Protein AF-A0A3Q8URQ5-F1 (afdb_monomer)

Radius of gyration: 14.95 Å; Cα contacts (8 Å, |Δi|>4): 93; chains: 1; bounding box: 29×47×38 Å

Structure (mmCIF, N/CA/C/O backbone):
data_AF-A0A3Q8URQ5-F1
#
_entry.id   AF-A0A3Q8URQ5-F1
#
loop_
_atom_site.group_PDB
_atom_site.id
_atom_site.type_symbol
_atom_site.label_atom_id
_atom_site.label_alt_id
_atom_site.label_comp_id
_atom_site.label_asym_id
_atom_site.label_entity_id
_atom_site.label_seq_id
_atom_site.pdbx_PDB_ins_code
_atom_site.Cartn_x
_atom_site.Cartn_y
_atom_site.Cartn_z
_atom_site.occupancy
_atom_site.B_iso_or_equiv
_atom_site.auth_seq_id
_atom_site.auth_comp_id
_atom_site.auth_asym_id
_atom_site.auth_atom_id
_atom_site.pdbx_PDB_model_num
ATOM 1 N N . MET A 1 1 ? -12.065 29.031 7.663 1.00 34.97 1 MET A N 1
ATOM 2 C CA . MET A 1 1 ? -12.840 27.826 7.319 1.00 34.97 1 MET A CA 1
ATOM 3 C C . MET A 1 1 ? -11.930 27.039 6.397 1.00 34.97 1 MET A C 1
ATOM 5 O O . MET A 1 1 ? -11.771 27.450 5.263 1.00 34.97 1 MET A O 1
ATOM 9 N N . ASN A 1 2 ? -11.180 26.078 6.940 1.00 37.75 2 ASN A N 1
ATOM 10 C CA . ASN A 1 2 ? -10.332 25.195 6.139 1.00 37.75 2 ASN A CA 1
ATOM 11 C C . ASN A 1 2 ? -11.137 23.910 5.965 1.00 37.75 2 ASN A C 1
ATOM 13 O O . ASN A 1 2 ? -11.433 23.248 6.961 1.00 37.75 2 ASN A O 1
ATOM 17 N N . GLU A 1 3 ? -11.575 23.631 4.744 1.00 42.84 3 GLU A N 1
ATOM 18 C CA . GLU A 1 3 ? -12.166 22.341 4.395 1.00 42.84 3 GLU A CA 1
ATOM 19 C C . GLU A 1 3 ? -11.078 21.261 4.509 1.00 42.84 3 GLU A C 1
ATOM 21 O O . GLU A 1 3 ? -9.968 21.469 4.013 1.00 42.84 3 GLU A O 1
ATOM 26 N N . PRO A 1 4 ? -11.326 20.131 5.194 1.00 43.75 4 PRO A N 1
ATOM 27 C CA . PRO A 1 4 ? -10.407 19.011 5.145 1.00 43.75 4 PRO A CA 1
ATOM 28 C C . PRO A 1 4 ? -10.578 18.329 3.785 1.00 43.75 4 PRO A C 1
ATOM 30 O O . PRO A 1 4 ? -11.598 17.688 3.528 1.00 43.75 4 PRO A O 1
ATOM 33 N N . GLU A 1 5 ? -9.574 18.490 2.925 1.00 42.34 5 GLU A N 1
ATOM 34 C CA . GLU A 1 5 ? -9.357 17.780 1.660 1.00 42.34 5 GLU A CA 1
ATOM 35 C C . GLU A 1 5 ? -9.393 16.251 1.898 1.00 42.34 5 GLU A C 1
ATOM 37 O O . GLU A 1 5 ? -8.373 15.586 2.033 1.00 42.34 5 GLU A O 1
ATOM 42 N N . THR A 1 6 ? -10.590 15.680 2.023 1.00 41.56 6 THR A N 1
ATOM 43 C CA . THR A 1 6 ? -10.844 14.247 2.280 1.00 41.56 6 THR A CA 1
ATOM 44 C C . THR A 1 6 ? -11.454 13.558 1.060 1.00 41.56 6 THR A C 1
ATOM 46 O O . THR A 1 6 ? -12.018 12.475 1.167 1.00 41.56 6 THR A O 1
ATOM 49 N N . SER A 1 7 ? -11.340 14.168 -0.124 1.00 41.34 7 SER A N 1
ATOM 50 C CA . SER A 1 7 ? -12.043 13.707 -1.330 1.00 41.34 7 SER A CA 1
ATOM 51 C C . SER A 1 7 ? -11.246 12.746 -2.227 1.00 41.34 7 SER A C 1
ATOM 53 O O . SER A 1 7 ? -11.699 12.452 -3.330 1.00 41.34 7 SER A O 1
ATOM 55 N N . THR A 1 8 ? -10.088 12.226 -1.797 1.00 48.69 8 THR A N 1
ATOM 56 C CA . THR A 1 8 ? -9.201 11.472 -2.718 1.00 48.69 8 THR A CA 1
ATOM 57 C C . THR A 1 8 ? -8.586 10.183 -2.167 1.00 48.69 8 THR A C 1
ATOM 59 O O . THR A 1 8 ? -7.913 9.470 -2.905 1.00 48.69 8 THR A O 1
ATOM 62 N N . THR A 1 9 ? -8.786 9.843 -0.892 1.00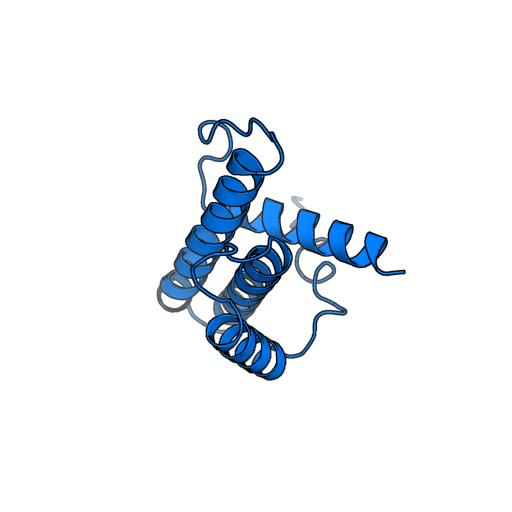 50.62 9 THR A N 1
ATOM 63 C CA . THR A 1 9 ? -8.229 8.616 -0.283 1.00 50.62 9 THR A CA 1
ATOM 64 C C . THR A 1 9 ? -9.104 7.381 -0.482 1.00 50.62 9 THR A C 1
ATOM 66 O O . THR A 1 9 ? -8.578 6.293 -0.706 1.00 50.62 9 THR A O 1
ATOM 69 N N . ASP A 1 10 ? -10.425 7.537 -0.398 1.00 53.31 10 ASP A N 1
ATOM 70 C CA . ASP A 1 10 ? -11.384 6.422 -0.429 1.00 53.31 10 ASP A CA 1
ATOM 71 C C . ASP A 1 10 ? -11.701 5.958 -1.866 1.00 53.31 10 ASP A C 1
ATOM 73 O O . ASP A 1 10 ? -11.872 4.770 -2.143 1.00 53.31 10 ASP A O 1
ATOM 77 N N . THR A 1 11 ? -11.681 6.889 -2.820 1.00 63.34 11 THR A N 1
ATOM 78 C CA . THR A 1 11 ? -12.069 6.664 -4.220 1.00 63.34 11 THR A CA 1
ATOM 79 C C . THR A 1 11 ? -11.084 5.793 -5.001 1.00 63.34 11 THR A C 1
ATOM 81 O O . THR A 1 11 ? -11.522 4.950 -5.786 1.00 63.34 11 THR A O 1
ATOM 84 N N . ALA A 1 12 ? -9.776 5.920 -4.753 1.00 69.44 12 ALA A N 1
ATOM 85 C CA . ALA A 1 12 ? -8.734 5.204 -5.502 1.00 69.44 12 ALA A CA 1
ATOM 86 C C . ALA A 1 12 ? -8.854 3.6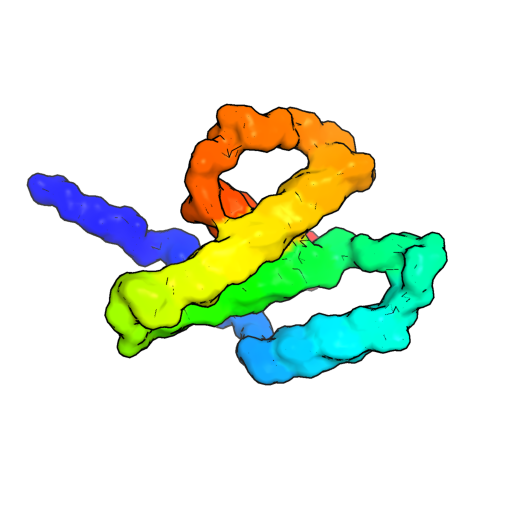71 -5.407 1.00 69.44 12 ALA A C 1
ATOM 88 O O . ALA A 1 12 ? -8.493 2.940 -6.331 1.00 69.44 12 ALA A O 1
ATOM 89 N N . TYR A 1 13 ? -9.380 3.167 -4.287 1.00 75.25 13 TYR A N 1
ATOM 90 C CA . TYR A 1 13 ? -9.492 1.734 -4.013 1.00 75.25 13 TYR A CA 1
ATOM 91 C C . TYR A 1 13 ? -10.929 1.217 -4.007 1.00 75.25 13 TYR A C 1
ATOM 93 O O . TYR A 1 13 ? -11.148 0.067 -3.618 1.00 75.25 13 TYR A O 1
ATOM 101 N N . ALA A 1 14 ? -11.899 2.015 -4.456 1.00 74.94 14 ALA A N 1
ATOM 102 C CA . ALA A 1 14 ? -13.314 1.645 -4.437 1.00 74.94 14 ALA A CA 1
ATOM 103 C C . ALA A 1 14 ? -13.594 0.317 -5.171 1.00 74.94 14 ALA A C 1
ATOM 105 O O . ALA A 1 14 ? -14.422 -0.479 -4.733 1.00 74.94 14 ALA A O 1
ATOM 106 N N . ASN A 1 15 ? -12.847 0.041 -6.245 1.00 73.62 15 ASN A N 1
ATOM 107 C CA . ASN A 1 15 ? -12.969 -1.185 -7.042 1.00 73.62 15 ASN A CA 1
ATOM 108 C C . ASN A 1 15 ? -11.917 -2.253 -6.694 1.00 73.62 15 ASN A C 1
ATOM 110 O O . ASN A 1 15 ? -11.823 -3.279 -7.369 1.00 73.62 15 ASN A O 1
ATOM 114 N N . ALA A 1 16 ? -11.092 -2.023 -5.669 1.00 78.94 16 ALA A N 1
ATOM 115 C CA . ALA A 1 16 ? -9.989 -2.915 -5.356 1.00 78.94 16 ALA A CA 1
ATOM 116 C C . ALA A 1 16 ? -10.499 -4.234 -4.734 1.00 78.94 16 ALA A C 1
ATOM 118 O O . ALA A 1 16 ? -11.366 -4.207 -3.851 1.00 78.94 16 ALA A O 1
ATOM 119 N N . PRO A 1 17 ? -9.926 -5.399 -5.102 1.00 79.25 17 PRO A N 1
ATOM 120 C CA . PRO A 1 17 ? -10.303 -6.691 -4.526 1.00 79.25 17 PRO A CA 1
ATOM 121 C C . PRO A 1 17 ? -10.167 -6.718 -2.999 1.00 79.25 17 PRO A C 1
ATOM 123 O O . PRO A 1 17 ? -9.473 -5.892 -2.401 1.00 79.25 17 PRO A O 1
ATOM 126 N N . SER A 1 18 ? -10.813 -7.670 -2.323 1.00 81.81 18 SER A N 1
ATOM 127 C CA . SER A 1 18 ? -10.725 -7.751 -0.859 1.00 81.81 18 SER A CA 1
ATOM 128 C C . SER A 1 18 ? -9.284 -7.991 -0.381 1.00 81.81 18 SER A C 1
ATOM 130 O O . SER A 1 18 ? -8.504 -8.682 -1.037 1.00 81.81 18 SER A O 1
ATOM 132 N N . ILE A 1 19 ? -8.935 -7.460 0.800 1.00 80.62 19 ILE A N 1
ATOM 133 C CA . ILE A 1 19 ? -7.594 -7.603 1.407 1.00 80.62 19 ILE A CA 1
ATOM 134 C C . ILE A 1 19 ? -7.159 -9.079 1.462 1.00 80.62 19 ILE A C 1
ATOM 136 O O . ILE A 1 19 ? -6.041 -9.413 1.084 1.00 80.62 19 ILE A O 1
ATOM 140 N N . ALA A 1 20 ? -8.053 -9.985 1.873 1.00 80.25 20 ALA A N 1
ATOM 141 C CA . ALA A 1 20 ? -7.755 -11.418 1.962 1.00 80.25 20 ALA A CA 1
ATOM 142 C C . ALA A 1 20 ? -7.453 -12.058 0.594 1.00 80.25 20 ALA A C 1
ATOM 144 O O . ALA A 1 20 ? -6.600 -12.948 0.486 1.00 80.25 20 ALA A O 1
ATOM 145 N N . TRP A 1 21 ? -8.139 -11.601 -0.456 1.00 83.19 21 TRP A N 1
ATOM 146 C CA . TRP A 1 21 ? -7.888 -12.055 -1.817 1.00 83.19 21 TRP A CA 1
ATOM 147 C C . TRP A 1 21 ? -6.526 -11.562 -2.317 1.00 83.19 21 TRP A C 1
ATOM 149 O O . TRP A 1 21 ? -5.749 -12.362 -2.836 1.00 83.19 21 TRP A O 1
ATOM 159 N N . GLU A 1 22 ? -6.190 -10.293 -2.075 1.00 81.88 22 GLU A N 1
ATOM 160 C CA . GLU A 1 22 ? -4.890 -9.724 -2.457 1.00 81.88 22 GLU A CA 1
ATOM 161 C C . GLU A 1 22 ? -3.721 -10.377 -1.704 1.00 81.88 22 GLU A C 1
ATOM 163 O O . GLU A 1 22 ? -2.719 -10.722 -2.323 1.00 81.88 22 GLU A O 1
ATOM 168 N N . ILE A 1 23 ? -3.858 -10.674 -0.405 1.00 80.00 23 ILE A N 1
ATOM 169 C CA . ILE A 1 23 ? -2.847 -11.451 0.342 1.00 80.00 23 ILE A CA 1
ATOM 170 C C . ILE A 1 23 ? -2.619 -12.814 -0.326 1.00 80.00 23 ILE A C 1
ATOM 172 O O . ILE A 1 23 ? -1.481 -13.232 -0.555 1.00 80.00 23 ILE A O 1
ATOM 176 N N . SER A 1 24 ? -3.705 -13.504 -0.680 1.00 80.19 24 SER A N 1
ATOM 177 C CA . SER A 1 24 ? -3.634 -14.809 -1.345 1.00 80.19 24 SER A CA 1
ATOM 178 C C . SER A 1 24 ? -2.978 -14.715 -2.726 1.00 80.19 24 SER A C 1
ATOM 180 O O . SER A 1 24 ? -2.236 -15.618 -3.125 1.00 80.19 24 SER A O 1
ATOM 182 N N . TRP A 1 25 ? -3.235 -13.629 -3.459 1.00 82.56 25 TRP A N 1
ATOM 183 C CA . TRP A 1 25 ? -2.617 -13.357 -4.751 1.00 82.56 25 TRP A CA 1
ATOM 184 C C . TRP A 1 25 ? -1.117 -13.088 -4.603 1.00 82.56 25 TRP A C 1
ATOM 186 O O . TRP A 1 25 ? -0.329 -13.763 -5.262 1.00 82.56 25 TRP A O 1
ATOM 196 N N . VAL A 1 26 ? -0.711 -12.209 -3.681 1.00 78.06 26 VAL A N 1
ATOM 197 C CA . VAL A 1 26 ? 0.698 -11.865 -3.411 1.00 78.06 26 VAL A CA 1
ATOM 198 C C . VAL A 1 26 ? 1.500 -13.109 -3.021 1.00 78.06 26 VAL A C 1
ATOM 200 O O . VAL A 1 26 ? 2.577 -13.352 -3.566 1.00 78.06 26 VAL A O 1
ATOM 203 N N . LEU A 1 27 ? 0.960 -13.956 -2.139 1.00 80.12 27 LEU A N 1
ATOM 204 C CA . LEU A 1 27 ? 1.608 -15.213 -1.747 1.00 80.12 27 LEU A CA 1
ATOM 205 C C . LEU A 1 27 ? 1.747 -16.189 -2.923 1.00 80.12 27 LEU A C 1
ATOM 207 O O . LEU A 1 27 ? 2.768 -16.866 -3.058 1.00 80.12 27 LEU A O 1
ATOM 211 N N . ARG A 1 28 ? 0.735 -16.272 -3.794 1.00 79.12 28 ARG A N 1
ATOM 212 C CA . ARG A 1 28 ? 0.785 -17.119 -4.994 1.00 79.12 28 ARG A CA 1
ATOM 213 C C . ARG A 1 28 ? 1.789 -16.592 -6.015 1.00 79.12 28 ARG A C 1
ATOM 215 O O . ARG A 1 28 ? 2.524 -17.389 -6.591 1.00 79.12 28 ARG A O 1
ATOM 222 N N . ALA A 1 29 ? 1.827 -15.281 -6.214 1.00 75.50 29 ALA A N 1
ATOM 223 C CA . ALA A 1 29 ? 2.782 -14.596 -7.067 1.00 75.50 29 ALA A CA 1
ATOM 224 C C . ALA A 1 29 ? 4.225 -14.884 -6.625 1.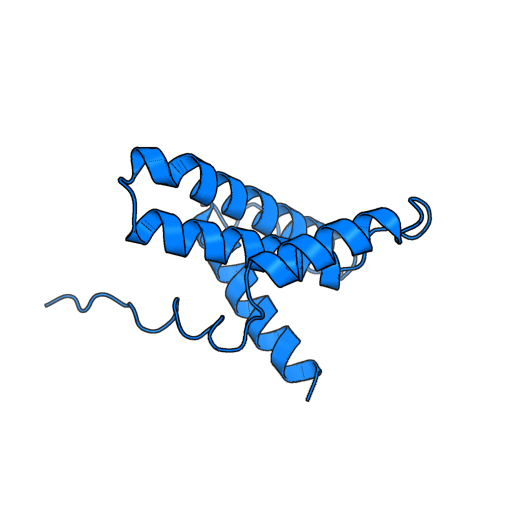00 75.50 29 ALA A C 1
ATOM 226 O O . ALA A 1 29 ? 5.011 -15.384 -7.425 1.00 75.50 29 ALA A O 1
ATOM 227 N N . LEU A 1 30 ? 4.545 -14.708 -5.337 1.00 74.00 30 LEU A N 1
ATOM 228 C CA . LEU A 1 30 ? 5.873 -15.018 -4.783 1.00 74.00 30 LEU A CA 1
ATOM 229 C C . LEU A 1 30 ? 6.313 -16.468 -5.026 1.00 74.00 30 LEU A C 1
ATOM 231 O O . LEU A 1 30 ? 7.490 -16.728 -5.244 1.00 74.00 30 LEU A O 1
ATOM 235 N N . ARG A 1 31 ? 5.373 -17.421 -5.012 1.00 74.00 31 ARG A N 1
ATOM 236 C CA . ARG A 1 31 ? 5.657 -18.834 -5.313 1.00 74.00 31 ARG A CA 1
ATOM 237 C C . ARG A 1 31 ? 5.851 -19.116 -6.803 1.00 74.00 31 ARG A C 1
ATOM 239 O O . ARG A 1 31 ? 6.407 -20.157 -7.142 1.00 74.00 31 ARG A O 1
ATOM 246 N N . LYS A 1 32 ? 5.324 -18.255 -7.675 1.00 68.62 32 LYS A N 1
ATOM 247 C CA . LYS A 1 32 ? 5.300 -18.445 -9.128 1.00 68.62 32 LYS A CA 1
ATOM 248 C C . LYS A 1 32 ? 6.449 -17.726 -9.831 1.00 68.62 32 LYS A C 1
ATOM 250 O O . LYS A 1 32 ? 6.863 -18.207 -10.879 1.00 68.62 32 LYS A O 1
ATOM 255 N N . TYR A 1 33 ? 6.963 -16.624 -9.285 1.00 62.81 33 TYR A N 1
ATOM 256 C CA . TYR A 1 33 ? 8.082 -15.904 -9.890 1.00 62.81 33 TYR A CA 1
ATOM 257 C C . TYR A 1 33 ? 9.386 -16.698 -9.729 1.00 62.81 33 TYR A C 1
ATOM 259 O O . TYR A 1 33 ? 9.884 -16.828 -8.607 1.00 62.81 33 TYR A O 1
ATOM 267 N N . PRO A 1 34 ? 9.981 -17.231 -10.816 1.00 55.69 34 PRO A N 1
ATOM 268 C CA . PRO A 1 34 ? 11.359 -17.679 -10.743 1.00 55.69 34 PRO A CA 1
ATOM 269 C C . PRO A 1 34 ? 12.219 -16.445 -10.455 1.00 55.69 34 PRO A C 1
ATOM 271 O O . PRO A 1 34 ? 12.124 -15.444 -11.164 1.00 55.69 34 PRO A O 1
ATOM 274 N N . LEU A 1 35 ? 13.087 -16.533 -9.443 1.00 52.00 35 LEU A N 1
ATOM 275 C CA . LEU A 1 35 ? 14.048 -15.488 -9.042 1.00 52.00 35 LEU A CA 1
ATOM 276 C C . LEU A 1 35 ? 14.854 -14.901 -10.226 1.00 52.00 35 LEU A C 1
ATOM 278 O O . LEU A 1 35 ? 15.436 -13.830 -10.111 1.00 52.00 35 LEU A O 1
ATOM 282 N N . SER A 1 36 ? 14.880 -15.605 -11.359 1.00 51.19 36 SER A N 1
ATOM 283 C CA . SER A 1 36 ? 15.605 -15.301 -12.591 1.00 51.19 36 SER A CA 1
ATOM 284 C C . SER A 1 36 ? 14.956 -14.255 -13.512 1.00 51.19 36 SER A C 1
ATOM 286 O O . SER A 1 36 ? 15.677 -13.688 -14.321 1.00 51.19 36 SER A O 1
ATOM 288 N N . HIS A 1 37 ? 13.637 -14.017 -13.443 1.00 54.62 37 HIS A N 1
ATOM 289 C CA . HIS A 1 37 ? 12.939 -13.077 -14.353 1.00 54.62 37 HIS A CA 1
ATOM 290 C C . HIS A 1 37 ? 12.579 -11.735 -13.704 1.00 54.62 37 HIS A C 1
ATOM 292 O O . HIS A 1 37 ? 12.026 -10.860 -14.361 1.00 54.62 37 HIS A O 1
ATOM 298 N N . GLY A 1 38 ? 12.937 -11.551 -12.431 1.00 61.00 38 GLY A N 1
ATOM 299 C CA . GLY A 1 38 ? 12.500 -10.393 -11.666 1.00 61.00 38 GLY A CA 1
ATOM 300 C C . GLY A 1 38 ? 11.021 -10.487 -11.293 1.00 61.00 38 GLY A C 1
ATOM 301 O O . GLY A 1 38 ? 10.252 -11.288 -11.819 1.00 61.00 38 GLY A O 1
ATOM 302 N N . ILE A 1 39 ? 10.645 -9.703 -10.295 1.00 72.06 39 ILE A N 1
ATOM 303 C CA . ILE A 1 39 ? 9.257 -9.539 -9.880 1.00 72.06 39 ILE A CA 1
ATOM 304 C C . ILE A 1 39 ? 8.649 -8.441 -10.759 1.00 72.06 39 ILE A C 1
ATOM 306 O O . ILE A 1 39 ? 9.234 -7.360 -10.841 1.00 72.06 39 ILE A O 1
ATOM 310 N N . ASP A 1 40 ? 7.503 -8.707 -11.388 1.00 79.00 40 ASP A N 1
ATOM 311 C CA . ASP A 1 40 ? 6.850 -7.760 -12.302 1.00 79.00 40 ASP A CA 1
ATOM 312 C C . ASP A 1 40 ? 6.323 -6.511 -11.581 1.00 79.00 40 ASP A C 1
ATOM 314 O O . ASP A 1 40 ? 5.915 -6.559 -10.416 1.00 79.00 40 ASP A O 1
ATOM 318 N N . ARG A 1 41 ? 6.248 -5.388 -12.307 1.00 83.00 41 ARG A N 1
ATOM 319 C CA . ARG A 1 41 ? 5.686 -4.119 -11.815 1.00 83.00 41 ARG A CA 1
ATOM 320 C C . ARG A 1 41 ? 4.311 -4.282 -11.164 1.00 83.00 41 ARG A C 1
ATOM 322 O O . ARG A 1 41 ? 4.049 -3.695 -10.117 1.00 83.00 41 ARG A O 1
ATOM 329 N N . GLU A 1 42 ? 3.442 -5.105 -11.757 1.00 83.12 42 GLU A N 1
ATOM 330 C CA . GLU A 1 42 ? 2.095 -5.374 -11.239 1.00 83.12 42 GLU A CA 1
ATOM 331 C C . GLU A 1 42 ? 2.139 -5.922 -9.807 1.00 83.12 42 GLU A C 1
ATOM 333 O O . GLU A 1 42 ? 1.324 -5.543 -8.966 1.00 83.12 42 GLU A O 1
ATOM 338 N N . PHE A 1 43 ? 3.118 -6.774 -9.497 1.00 83.94 43 PHE A N 1
ATOM 339 C CA . PHE A 1 43 ? 3.282 -7.284 -8.144 1.00 83.94 43 PHE A CA 1
ATOM 340 C C . PHE A 1 43 ? 3.628 -6.166 -7.163 1.00 83.94 43 PHE A C 1
ATOM 342 O O . PHE A 1 43 ? 3.025 -6.090 -6.091 1.00 83.94 43 PHE A O 1
ATOM 349 N N . TRP A 1 44 ? 4.584 -5.303 -7.515 1.00 85.44 44 TRP A N 1
ATOM 350 C CA . TRP A 1 44 ? 4.983 -4.188 -6.658 1.00 85.44 44 TRP A CA 1
ATOM 351 C C . TRP A 1 44 ? 3.830 -3.211 -6.447 1.00 85.44 44 TRP A C 1
ATOM 353 O O . TRP A 1 44 ? 3.584 -2.802 -5.312 1.00 85.44 44 TRP A O 1
ATOM 363 N N . LEU A 1 45 ? 3.068 -2.925 -7.505 1.00 86.19 45 LEU A N 1
ATOM 364 C CA . LEU A 1 45 ? 1.900 -2.056 -7.449 1.00 86.19 45 LEU A CA 1
ATOM 365 C C . LEU A 1 45 ? 0.804 -2.641 -6.549 1.00 86.19 45 LEU A C 1
ATOM 367 O O . LEU A 1 45 ? 0.342 -1.962 -5.633 1.00 86.19 45 LEU A O 1
ATOM 371 N N . ARG A 1 46 ? 0.430 -3.914 -6.738 1.00 87.19 46 ARG A N 1
ATOM 372 C CA . ARG A 1 46 ? -0.585 -4.581 -5.901 1.00 87.19 46 ARG A CA 1
ATOM 373 C C . ARG A 1 46 ? -0.144 -4.703 -4.444 1.00 87.19 46 ARG A C 1
ATOM 375 O O . ARG A 1 46 ? -0.949 -4.479 -3.544 1.00 87.19 46 ARG A O 1
ATOM 382 N N . LYS A 1 47 ? 1.133 -5.010 -4.189 1.00 87.56 47 LYS A N 1
ATOM 383 C CA . LYS A 1 47 ? 1.695 -5.078 -2.831 1.00 87.56 47 LYS A CA 1
ATOM 384 C C . LYS A 1 47 ? 1.640 -3.718 -2.134 1.00 87.56 47 LYS A C 1
ATOM 386 O O . LYS A 1 47 ? 1.230 -3.651 -0.976 1.00 87.56 47 LYS A O 1
ATOM 391 N N . ALA A 1 48 ? 2.052 -2.654 -2.819 1.00 89.25 48 ALA A N 1
ATOM 392 C CA . ALA A 1 48 ? 2.035 -1.307 -2.265 1.00 89.25 48 ALA A CA 1
ATOM 393 C C . ALA A 1 48 ? 0.598 -0.827 -2.002 1.00 89.25 48 ALA A C 1
ATOM 395 O O . ALA A 1 48 ? 0.312 -0.345 -0.909 1.00 89.25 48 ALA A O 1
ATOM 396 N N . ALA A 1 49 ? -0.322 -1.055 -2.946 1.00 88.38 49 ALA A N 1
ATOM 397 C CA . ALA A 1 49 ? -1.739 -0.722 -2.794 1.00 88.38 49 ALA A CA 1
ATOM 398 C C . ALA A 1 49 ? -2.406 -1.488 -1.639 1.00 88.38 49 ALA A C 1
ATOM 400 O O . ALA A 1 49 ? -3.193 -0.924 -0.881 1.00 88.38 49 ALA A O 1
ATOM 401 N N . LEU A 1 50 ? -2.078 -2.771 -1.457 1.00 88.12 50 LEU A N 1
ATOM 402 C CA . LEU A 1 50 ? -2.577 -3.569 -0.337 1.00 88.12 50 LEU A CA 1
ATOM 403 C C . LEU A 1 50 ? -2.150 -2.985 1.015 1.00 88.12 50 LEU A C 1
ATOM 405 O O . LEU A 1 50 ? -2.981 -2.847 1.911 1.00 88.12 50 LEU A O 1
ATOM 409 N N . LEU A 1 51 ? -0.867 -2.647 1.162 1.00 89.50 51 LEU A N 1
ATOM 410 C CA . LEU A 1 51 ? -0.338 -2.107 2.414 1.00 89.50 51 LEU A CA 1
ATOM 411 C C . LEU A 1 51 ? -0.865 -0.698 2.698 1.00 89.50 51 LEU A C 1
ATOM 413 O O . LEU A 1 51 ? -1.199 -0.412 3.842 1.00 89.50 51 LEU A O 1
ATOM 417 N N . ASP A 1 52 ? -1.037 0.142 1.675 1.00 88.25 52 ASP A N 1
ATOM 418 C CA . ASP A 1 52 ? -1.667 1.457 1.835 1.00 88.25 52 ASP A CA 1
ATOM 419 C C . ASP A 1 52 ? -3.132 1.350 2.290 1.00 88.25 52 ASP A C 1
ATOM 421 O O . ASP A 1 52 ? -3.557 2.082 3.180 1.00 88.25 52 ASP A O 1
ATOM 425 N N . ARG A 1 53 ? -3.894 0.381 1.765 1.00 88.56 53 ARG A N 1
ATOM 426 C CA . ARG A 1 53 ? -5.272 0.110 2.215 1.00 88.56 53 ARG A CA 1
ATOM 427 C C . ARG A 1 53 ? -5.344 -0.411 3.649 1.00 88.56 53 ARG A C 1
ATOM 429 O O . A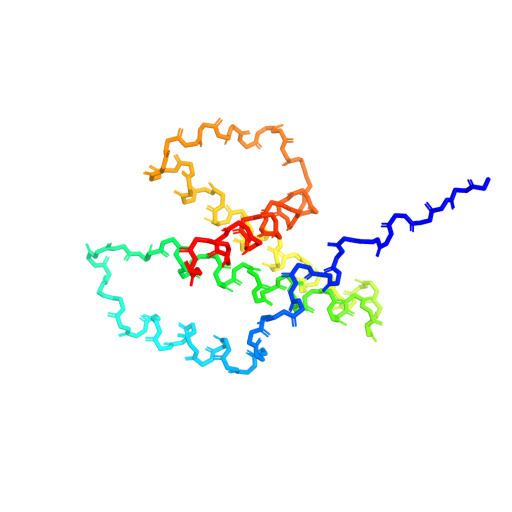RG A 1 53 ? -6.298 -0.097 4.359 1.00 88.56 53 ARG A O 1
ATOM 436 N N . ILE A 1 54 ? -4.369 -1.217 4.074 1.00 87.19 54 ILE A N 1
ATOM 437 C CA . ILE A 1 54 ? -4.261 -1.670 5.468 1.00 87.19 54 ILE A CA 1
ATOM 438 C C . ILE A 1 54 ? -3.953 -0.475 6.372 1.00 87.19 54 ILE A C 1
ATOM 440 O O . ILE A 1 54 ? -4.666 -0.279 7.351 1.00 87.19 54 ILE A O 1
ATOM 444 N N . ALA A 1 55 ? -2.981 0.359 5.996 1.00 88.44 55 ALA A N 1
ATOM 445 C CA . ALA A 1 55 ? -2.644 1.574 6.729 1.00 88.44 55 ALA A CA 1
ATOM 446 C C . ALA A 1 55 ? -3.854 2.508 6.875 1.00 88.44 55 ALA A C 1
ATOM 448 O O . ALA A 1 55 ? -4.192 2.861 7.995 1.00 88.44 55 ALA A O 1
ATOM 449 N N . LEU A 1 56 ? -4.589 2.799 5.793 1.00 86.62 56 LEU A N 1
ATOM 450 C CA . LEU A 1 56 ? -5.804 3.630 5.845 1.00 86.62 56 LEU A CA 1
ATOM 451 C C . LEU A 1 56 ? -6.869 3.061 6.794 1.00 86.62 56 LEU A C 1
ATOM 453 O O . LEU A 1 56 ? -7.516 3.793 7.550 1.00 86.62 56 LEU A O 1
ATOM 457 N N . ARG A 1 57 ? -7.059 1.738 6.771 1.00 86.12 57 ARG A N 1
ATOM 458 C CA . ARG A 1 57 ? -8.017 1.067 7.652 1.00 86.12 57 ARG A CA 1
ATOM 459 C C . ARG A 1 57 ? -7.586 1.145 9.113 1.00 86.12 57 ARG A C 1
ATOM 461 O O . ARG A 1 57 ? -8.428 1.388 9.978 1.00 86.12 57 ARG A O 1
ATOM 468 N N . GLU A 1 58 ? -6.309 0.922 9.391 1.00 87.25 58 GLU A N 1
ATOM 469 C CA . GLU A 1 58 ? -5.759 0.970 10.744 1.00 87.25 58 GLU A CA 1
ATOM 470 C C . GLU A 1 58 ? -5.724 2.395 11.295 1.00 87.25 58 GLU A C 1
ATOM 472 O O . GLU A 1 58 ? -6.177 2.599 12.413 1.00 87.25 58 GLU A O 1
ATOM 477 N N . GLU A 1 59 ? -5.340 3.389 10.495 1.00 85.38 59 GLU A N 1
ATOM 478 C CA . GLU A 1 59 ? -5.394 4.818 10.842 1.00 85.38 59 GLU A CA 1
ATOM 479 C C . GLU A 1 59 ? -6.815 5.275 11.213 1.00 85.38 59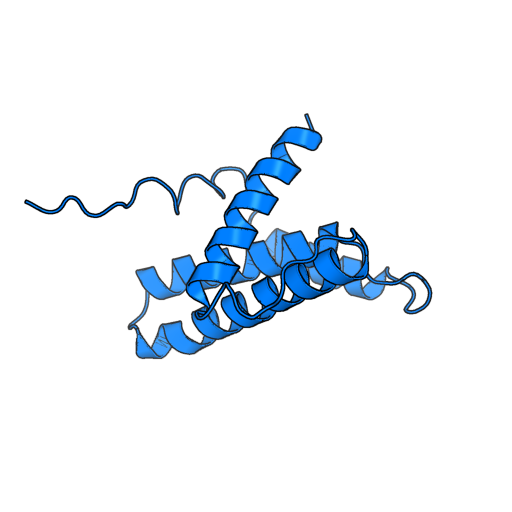 GLU A C 1
ATOM 481 O O . GLU A 1 59 ? -6.987 6.141 12.066 1.00 85.38 59 GLU A O 1
ATOM 486 N N . THR A 1 60 ? -7.842 4.663 10.613 1.00 85.44 60 THR A N 1
ATOM 487 C CA . THR A 1 60 ? -9.253 4.959 10.918 1.00 85.44 60 THR A CA 1
ATOM 488 C C . THR A 1 60 ? -9.771 4.206 12.152 1.00 85.44 60 THR A C 1
ATOM 490 O O . THR A 1 60 ? -10.699 4.663 12.818 1.00 85.44 60 THR A O 1
ATOM 493 N N . THR A 1 61 ? -9.217 3.027 12.453 1.00 84.38 61 THR A N 1
ATOM 494 C CA . THR A 1 61 ? -9.761 2.106 13.473 1.00 84.38 61 THR A CA 1
ATOM 495 C C . THR A 1 61 ? -8.981 2.144 14.789 1.00 84.38 61 THR A C 1
ATOM 497 O O . THR A 1 61 ? -9.533 1.836 15.846 1.00 84.38 61 THR A O 1
ATOM 500 N N . LEU A 1 62 ? -7.694 2.479 14.734 1.00 85.88 62 LEU A N 1
ATOM 501 C CA . LEU A 1 62 ? -6.744 2.383 15.835 1.00 85.88 62 LEU A CA 1
ATOM 502 C C . LEU A 1 62 ? -6.213 3.763 16.234 1.00 85.88 62 LEU A C 1
ATOM 504 O O . LEU A 1 62 ? -6.440 4.772 15.571 1.00 85.88 62 LEU A O 1
ATOM 508 N N . THR A 1 63 ? -5.496 3.810 17.356 1.00 86.69 63 THR A N 1
ATOM 509 C CA . THR A 1 63 ? -4.761 5.013 17.748 1.00 86.69 63 THR A CA 1
ATOM 510 C C . THR A 1 63 ? -3.580 5.251 16.798 1.00 86.69 63 THR A C 1
ATOM 512 O O . THR A 1 63 ? -3.042 4.287 16.249 1.00 86.69 63 THR A O 1
ATOM 515 N N . PRO A 1 64 ? -3.109 6.504 16.646 1.00 81.25 64 PRO A N 1
ATOM 516 C CA . PRO A 1 64 ? -1.975 6.818 15.771 1.00 81.25 64 PRO A CA 1
ATOM 517 C C . PRO A 1 64 ? -0.717 5.985 16.058 1.00 81.25 64 PRO A C 1
ATOM 519 O O . PRO A 1 64 ? -0.020 5.590 15.133 1.00 81.25 64 PRO A O 1
ATOM 522 N N . ASP A 1 65 ? -0.453 5.679 17.331 1.00 83.44 65 ASP A N 1
ATOM 523 C CA . ASP A 1 65 ? 0.687 4.854 17.753 1.00 83.44 65 ASP A CA 1
ATOM 524 C C . ASP A 1 65 ? 0.540 3.388 17.306 1.00 83.44 65 ASP A C 1
ATOM 526 O O . ASP A 1 65 ? 1.483 2.784 1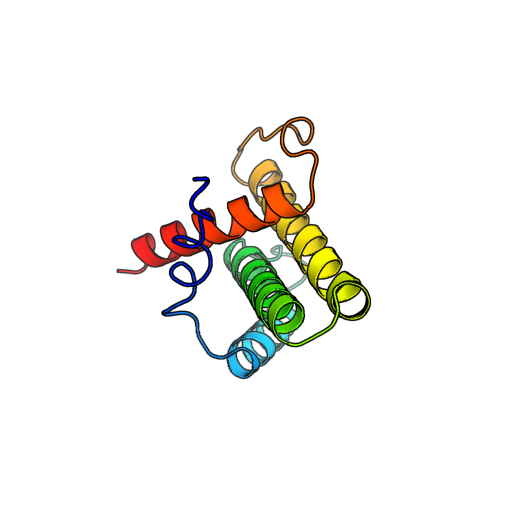6.805 1.00 83.44 65 ASP A O 1
ATOM 530 N N . ALA A 1 66 ? -0.673 2.835 17.398 1.00 80.88 66 ALA A N 1
ATOM 531 C CA . ALA A 1 66 ? -0.961 1.474 16.956 1.00 80.88 66 ALA A CA 1
ATOM 532 C C . ALA A 1 66 ? -0.999 1.341 15.421 1.00 80.88 66 ALA A C 1
ATOM 534 O O . ALA A 1 66 ? -0.648 0.289 14.899 1.00 80.88 66 ALA A O 1
ATOM 535 N N . ALA A 1 67 ? -1.378 2.401 14.699 1.00 85.00 67 ALA A N 1
ATOM 536 C CA . ALA A 1 67 ? -1.384 2.435 13.234 1.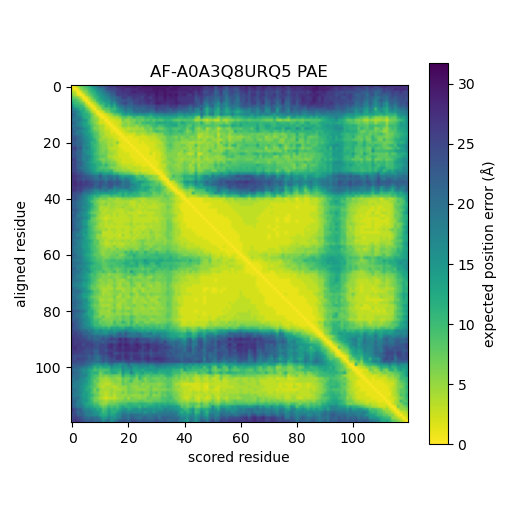00 85.00 67 ALA A CA 1
ATOM 537 C C . ALA A 1 67 ? -0.010 2.772 12.616 1.00 85.00 67 ALA A C 1
ATOM 539 O O . ALA A 1 67 ? 0.189 2.597 11.410 1.00 85.00 67 ALA A O 1
ATOM 540 N N . ALA A 1 68 ? 0.955 3.241 13.418 1.00 84.31 68 ALA A N 1
ATOM 541 C CA . ALA A 1 68 ? 2.259 3.701 12.939 1.00 84.31 68 ALA A CA 1
ATOM 542 C C . ALA A 1 68 ? 3.042 2.609 12.194 1.00 84.31 68 ALA A C 1
ATOM 544 O O . ALA A 1 68 ? 3.730 2.891 11.208 1.00 84.31 68 ALA A O 1
ATOM 545 N N . GLU A 1 69 ? 2.926 1.350 12.629 1.00 87.06 69 GLU A N 1
ATOM 546 C CA . GLU A 1 69 ? 3.603 0.234 11.968 1.00 87.06 69 GLU A CA 1
ATOM 547 C C . GLU A 1 69 ? 3.043 -0.010 10.560 1.00 87.06 69 GLU A C 1
ATOM 549 O O . GLU A 1 69 ? 3.818 -0.143 9.607 1.00 87.06 69 GLU A O 1
ATOM 554 N N . ALA A 1 70 ? 1.715 -0.004 10.406 1.00 85.50 70 ALA A N 1
ATOM 555 C CA . ALA A 1 70 ? 1.063 -0.163 9.112 1.00 85.50 70 ALA A CA 1
ATOM 556 C C . ALA A 1 70 ? 1.352 1.015 8.176 1.00 85.50 70 ALA A C 1
ATOM 558 O O . ALA A 1 70 ? 1.695 0.792 7.012 1.00 85.50 70 ALA A O 1
ATOM 559 N N . ALA A 1 71 ? 1.310 2.250 8.683 1.00 84.25 71 ALA A N 1
ATOM 560 C CA . ALA A 1 71 ? 1.679 3.444 7.923 1.00 84.25 71 ALA A CA 1
ATOM 561 C C . ALA A 1 71 ? 3.132 3.370 7.418 1.00 84.25 71 ALA A C 1
ATOM 563 O O . ALA A 1 71 ? 3.400 3.572 6.231 1.00 84.25 71 ALA A O 1
ATOM 564 N N . SER A 1 72 ? 4.069 2.970 8.283 1.00 86.00 72 SER A N 1
ATOM 565 C CA . SER A 1 72 ? 5.474 2.788 7.906 1.00 86.00 72 SER A CA 1
ATOM 566 C C . SER A 1 72 ? 5.670 1.629 6.917 1.00 86.00 72 SER A C 1
ATOM 568 O O . SER A 1 72 ? 6.473 1.718 5.984 1.00 86.00 72 SER A O 1
ATOM 570 N N . ALA A 1 73 ? 4.929 0.528 7.071 1.00 87.50 73 ALA A N 1
ATOM 571 C CA . ALA A 1 73 ? 4.955 -0.584 6.123 1.00 87.50 73 ALA A CA 1
ATOM 572 C C . ALA A 1 73 ? 4.439 -0.173 4.735 1.00 87.50 73 ALA A C 1
ATOM 574 O O . ALA A 1 73 ? 5.044 -0.555 3.727 1.00 87.50 73 ALA A O 1
ATOM 575 N N . ALA A 1 74 ? 3.375 0.634 4.680 1.00 88.50 74 ALA A N 1
ATOM 576 C CA . ALA A 1 74 ? 2.858 1.215 3.447 1.00 88.50 74 ALA A CA 1
ATOM 577 C C . ALA A 1 74 ? 3.887 2.139 2.781 1.00 88.50 74 ALA A C 1
ATOM 579 O O . ALA A 1 74 ? 4.168 1.961 1.595 1.00 88.50 74 ALA A O 1
ATOM 580 N N . GLY A 1 75 ? 4.520 3.042 3.540 1.00 86.94 75 GLY A N 1
ATOM 581 C CA . GLY A 1 75 ? 5.582 3.924 3.038 1.00 86.94 75 GLY A CA 1
ATOM 582 C C . GLY A 1 75 ? 6.757 3.152 2.431 1.00 86.94 75 GLY A C 1
ATOM 583 O O . GLY A 1 75 ? 7.153 3.389 1.287 1.00 86.94 75 GLY A O 1
ATOM 584 N N . ARG A 1 76 ? 7.257 2.122 3.131 1.00 87.19 76 ARG A N 1
ATOM 585 C CA . ARG A 1 76 ? 8.334 1.255 2.614 1.00 87.19 76 ARG A CA 1
ATOM 586 C C . ARG A 1 76 ? 7.951 0.535 1.321 1.00 87.19 76 ARG A C 1
ATOM 588 O O . ARG A 1 76 ? 8.782 0.414 0.423 1.00 87.19 76 ARG A O 1
ATOM 595 N N . ALA A 1 77 ? 6.725 0.026 1.216 1.00 86.94 77 ALA A N 1
ATOM 596 C CA . ALA A 1 77 ? 6.272 -0.674 0.014 1.00 86.94 77 ALA A CA 1
ATOM 597 C C . ALA A 1 77 ? 6.050 0.275 -1.169 1.00 86.94 77 ALA A C 1
ATOM 599 O O . ALA A 1 77 ? 6.384 -0.066 -2.302 1.00 86.94 77 ALA A O 1
ATOM 600 N N . ALA A 1 78 ? 5.547 1.475 -0.897 1.00 86.38 78 ALA A N 1
ATOM 601 C CA . ALA A 1 78 ? 5.410 2.531 -1.884 1.00 86.38 78 ALA A CA 1
ATOM 602 C C . ALA A 1 78 ? 6.772 2.963 -2.449 1.00 86.38 78 ALA A C 1
ATOM 604 O O . ALA A 1 78 ? 6.933 3.089 -3.663 1.00 86.38 78 ALA A O 1
ATOM 605 N N . ARG A 1 79 ? 7.784 3.078 -1.582 1.00 83.88 79 ARG A N 1
ATOM 606 C CA . ARG A 1 79 ? 9.167 3.322 -1.996 1.00 83.88 79 ARG A CA 1
ATOM 607 C C . ARG A 1 79 ? 9.732 2.194 -2.861 1.00 83.88 79 ARG A C 1
ATOM 609 O O . ARG A 1 79 ? 10.348 2.476 -3.878 1.00 83.88 79 ARG A O 1
ATOM 616 N N . GLN A 1 80 ? 9.471 0.930 -2.519 1.00 85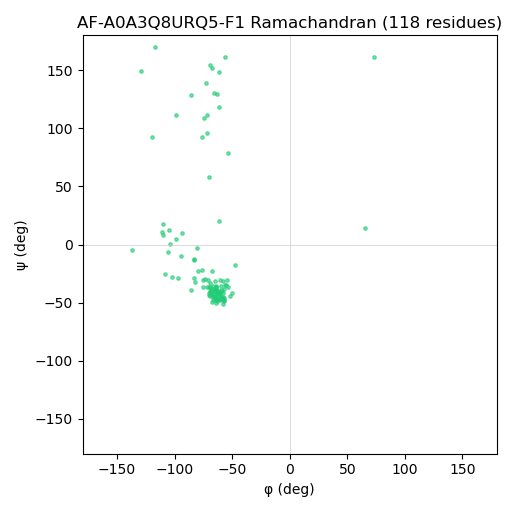.06 80 GLN A N 1
ATOM 617 C CA . GLN A 1 80 ? 9.900 -0.216 -3.340 1.00 85.06 80 GLN A CA 1
ATOM 618 C C . GLN A 1 80 ? 9.335 -0.165 -4.766 1.00 85.06 80 GLN A C 1
ATOM 620 O O . GLN A 1 80 ? 10.054 -0.481 -5.711 1.00 85.06 80 GLN A O 1
ATOM 625 N N . LEU A 1 81 ? 8.071 0.241 -4.928 1.00 84.56 81 LEU A N 1
ATOM 626 C CA . LEU A 1 81 ? 7.478 0.451 -6.250 1.00 84.56 81 LEU A CA 1
ATOM 627 C C . LEU A 1 81 ? 8.167 1.602 -6.995 1.00 84.56 81 LEU A C 1
ATOM 629 O O . LEU A 1 81 ? 8.525 1.434 -8.156 1.00 84.56 81 LEU A O 1
ATOM 633 N N . ALA A 1 82 ? 8.377 2.743 -6.334 1.00 81.44 82 ALA A N 1
ATOM 634 C CA . ALA A 1 82 ? 9.035 3.897 -6.944 1.00 81.44 82 ALA A CA 1
ATOM 635 C C . ALA A 1 82 ? 10.477 3.579 -7.384 1.00 81.44 82 ALA A C 1
ATOM 637 O O . ALA A 1 82 ? 10.866 3.916 -8.500 1.00 8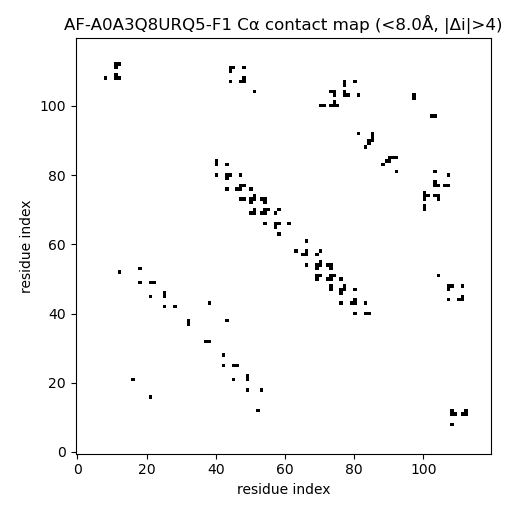1.44 82 ALA A O 1
ATOM 638 N N . ASP A 1 83 ? 11.245 2.872 -6.550 1.00 82.31 83 ASP A N 1
ATOM 639 C CA . ASP A 1 83 ? 12.609 2.435 -6.870 1.00 82.31 83 ASP A CA 1
ATOM 640 C C . ASP A 1 83 ? 12.620 1.451 -8.057 1.00 82.31 83 ASP A C 1
ATOM 642 O O . ASP A 1 83 ? 13.488 1.531 -8.934 1.00 82.31 83 ASP A O 1
ATOM 646 N N . TYR A 1 84 ? 11.645 0.534 -8.118 1.00 82.25 84 TYR A N 1
ATOM 647 C CA . TYR A 1 84 ? 11.482 -0.386 -9.246 1.00 82.25 84 TYR A CA 1
ATOM 648 C C . TYR A 1 84 ? 11.164 0.369 -10.543 1.00 82.25 84 TYR A C 1
ATOM 650 O O . TYR A 1 84 ? 11.822 0.158 -11.562 1.00 82.25 84 TYR A O 1
ATOM 658 N N . ASP A 1 85 ? 10.206 1.292 -10.498 1.00 80.19 85 ASP A N 1
ATOM 659 C CA . ASP A 1 85 ? 9.803 2.102 -11.646 1.00 80.19 85 ASP A CA 1
ATOM 660 C C . ASP A 1 85 ? 10.939 3.009 -12.135 1.00 80.19 85 ASP A C 1
ATOM 662 O O . ASP A 1 85 ? 11.151 3.149 -13.343 1.00 80.19 85 ASP A O 1
ATOM 666 N N . ALA A 1 86 ? 11.743 3.546 -11.217 1.00 75.75 86 ALA A N 1
ATOM 667 C CA . ALA A 1 86 ? 12.941 4.296 -11.567 1.00 75.75 86 ALA A CA 1
ATOM 668 C C . ALA A 1 86 ? 14.004 3.425 -12.252 1.00 75.75 86 ALA A C 1
ATOM 670 O O . ALA A 1 86 ? 14.628 3.852 -13.226 1.00 75.75 86 ALA A O 1
ATOM 671 N N . SER A 1 87 ? 14.181 2.188 -11.783 1.00 76.62 87 SER A N 1
ATOM 672 C CA . SER A 1 87 ? 15.199 1.265 -12.297 1.00 76.62 87 SER A CA 1
ATOM 673 C C . SER A 1 87 ? 14.840 0.664 -13.662 1.00 76.62 87 SER A C 1
ATOM 675 O O . SER A 1 87 ? 15.727 0.469 -14.490 1.00 76.62 87 SER A O 1
ATOM 677 N N . PHE A 1 88 ? 13.560 0.362 -13.909 1.00 65.44 88 PHE A N 1
ATOM 678 C CA . PHE A 1 88 ? 13.119 -0.393 -15.092 1.00 65.44 88 PHE A CA 1
ATOM 679 C C . PHE A 1 88 ? 12.378 0.443 -16.142 1.00 65.44 88 PHE A C 1
ATOM 681 O O . PHE A 1 88 ? 12.415 0.093 -17.320 1.00 65.44 88 PHE A O 1
ATOM 688 N N . HIS A 1 89 ? 11.745 1.555 -15.758 1.00 62.00 89 HIS A N 1
ATOM 689 C CA . HIS A 1 89 ? 10.948 2.385 -16.671 1.00 62.00 89 HIS A CA 1
ATOM 690 C C . HIS A 1 89 ? 11.580 3.750 -16.978 1.00 62.00 89 HIS A C 1
ATOM 692 O O . HIS A 1 89 ? 10.958 4.583 -17.635 1.00 62.00 89 HIS A O 1
ATOM 698 N N . GLY A 1 90 ? 12.823 3.990 -16.541 1.00 54.06 90 GLY A N 1
ATOM 699 C CA . GLY A 1 90 ? 13.553 5.228 -16.837 1.00 54.06 90 GLY A CA 1
ATOM 700 C C . GLY A 1 90 ? 12.925 6.477 -16.215 1.00 54.06 90 GLY A C 1
ATOM 701 O O . GLY A 1 90 ? 13.269 7.599 -16.594 1.00 54.06 90 GLY A O 1
ATOM 702 N N . LEU A 1 91 ? 12.006 6.301 -15.261 1.00 55.03 91 LEU A N 1
ATOM 703 C CA . LEU A 1 91 ? 11.443 7.396 -14.489 1.00 55.03 91 LEU A CA 1
ATOM 704 C C . LEU A 1 91 ? 12.530 7.893 -13.540 1.00 55.03 91 LEU A C 1
ATOM 706 O O . LEU A 1 91 ? 12.749 7.343 -12.469 1.00 55.03 91 LEU A O 1
ATOM 710 N N . SER A 1 92 ? 13.242 8.940 -13.947 1.00 46.44 92 SER A N 1
ATOM 711 C CA . SER A 1 92 ? 14.254 9.612 -13.131 1.00 46.44 92 SER A CA 1
ATOM 712 C C . SER A 1 92 ? 13.601 10.387 -11.973 1.00 46.44 92 SER A C 1
ATOM 714 O O . SER A 1 92 ? 13.767 11.600 -11.864 1.00 46.44 92 SER A O 1
ATOM 716 N N . PHE A 1 93 ? 12.847 9.710 -11.105 1.00 47.41 93 PHE A N 1
ATOM 717 C CA . PHE A 1 93 ? 12.421 10.259 -9.825 1.00 47.41 93 PHE A CA 1
ATOM 718 C C . PHE A 1 93 ? 13.630 10.196 -8.899 1.00 47.41 93 PHE A C 1
ATOM 720 O O . PHE A 1 93 ? 13.936 9.179 -8.279 1.00 47.41 93 PHE A O 1
ATOM 727 N N . ARG A 1 94 ? 14.393 11.288 -8.863 1.00 45.75 94 ARG A N 1
ATOM 728 C CA . ARG A 1 94 ? 15.441 11.455 -7.865 1.00 45.75 94 ARG A CA 1
ATOM 729 C C . ARG A 1 94 ? 14.721 11.444 -6.517 1.00 45.75 94 ARG A C 1
ATOM 731 O O . ARG A 1 94 ? 13.872 12.298 -6.280 1.00 45.75 94 ARG A O 1
ATOM 738 N N . GLY A 1 95 ? 15.028 10.478 -5.652 1.00 44.16 95 GLY A N 1
ATOM 739 C CA . GLY A 1 95 ? 14.432 10.319 -4.315 1.00 44.16 95 GLY A CA 1
ATOM 740 C C . GLY A 1 95 ? 14.659 11.492 -3.344 1.00 44.16 95 GLY A C 1
ATOM 741 O O . GLY A 1 95 ? 14.556 11.301 -2.140 1.00 44.16 95 GLY A O 1
ATOM 742 N N . GLU A 1 96 ? 14.987 12.679 -3.858 1.00 42.69 96 GLU A N 1
ATOM 743 C CA . GLU A 1 96 ? 15.136 13.951 -3.152 1.00 42.69 96 GLU A CA 1
ATOM 744 C C . GLU A 1 96 ? 13.852 14.809 -3.172 1.00 42.69 96 GLU A C 1
ATOM 746 O O . GLU A 1 96 ? 13.800 15.790 -2.440 1.00 42.69 96 GLU A O 1
ATOM 751 N N . GLU A 1 97 ? 12.816 14.464 -3.955 1.00 46.19 97 GLU A N 1
ATOM 752 C CA . GLU A 1 97 ? 11.601 15.303 -4.097 1.00 46.19 97 GLU A CA 1
ATOM 753 C C . GLU A 1 97 ? 10.348 14.770 -3.362 1.00 46.19 97 GLU A C 1
ATOM 755 O O . GLU A 1 97 ? 9.348 15.474 -3.267 1.00 46.19 97 GLU A O 1
ATOM 760 N N . LEU A 1 98 ? 10.399 13.567 -2.772 1.00 52.28 98 LEU A N 1
ATOM 761 C CA . LEU A 1 98 ? 9.343 13.017 -1.903 1.00 52.28 98 LEU A CA 1
ATOM 762 C C . LEU A 1 98 ? 9.952 12.753 -0.520 1.00 52.28 98 LEU A C 1
ATOM 764 O O . LEU A 1 98 ? 10.595 11.727 -0.293 1.00 52.28 98 LEU A O 1
ATOM 768 N N . ALA A 1 99 ? 9.845 13.734 0.374 1.00 54.53 99 ALA A N 1
ATOM 769 C CA . ALA A 1 99 ? 10.555 13.738 1.652 1.00 54.53 99 ALA A CA 1
ATOM 770 C C . ALA A 1 99 ? 9.835 12.929 2.747 1.00 54.53 99 ALA A C 1
ATOM 772 O O . ALA A 1 99 ? 10.443 12.648 3.782 1.00 54.53 99 ALA A O 1
ATOM 773 N N . MET A 1 100 ? 8.567 12.543 2.542 1.00 61.06 100 MET A N 1
ATOM 774 C CA . MET A 1 100 ? 7.749 11.866 3.556 1.00 61.06 100 MET A CA 1
ATOM 775 C C . MET A 1 100 ? 7.083 10.583 3.030 1.00 61.06 100 MET A C 1
ATOM 777 O O . MET A 1 100 ? 6.727 10.484 1.860 1.00 61.06 100 MET A O 1
ATOM 781 N N . ASP A 1 101 ? 6.860 9.597 3.910 1.00 64.62 101 ASP A N 1
ATOM 782 C CA . ASP A 1 101 ? 6.163 8.335 3.581 1.00 64.62 101 ASP A CA 1
ATOM 783 C C . ASP A 1 101 ? 4.770 8.570 2.951 1.00 64.62 101 ASP A C 1
ATOM 785 O O . ASP A 1 101 ? 4.324 7.797 2.101 1.00 64.62 101 ASP A O 1
ATOM 789 N N . GLU A 1 102 ? 4.111 9.673 3.317 1.00 68.94 102 GLU A N 1
ATOM 790 C CA . GLU A 1 102 ? 2.836 10.144 2.757 1.00 68.94 102 GLU A CA 1
ATOM 791 C C . GLU A 1 102 ? 2.921 10.424 1.244 1.00 68.94 102 GLU A C 1
ATOM 793 O O . GLU A 1 102 ? 2.025 10.059 0.478 1.00 68.94 102 GLU A O 1
ATOM 798 N N . ASP A 1 103 ? 4.035 11.000 0.788 1.00 73.69 103 ASP A N 1
ATOM 799 C CA . ASP A 1 103 ? 4.257 11.371 -0.611 1.00 73.69 103 ASP A CA 1
ATOM 800 C C . ASP A 1 103 ? 4.366 10.127 -1.506 1.00 73.69 103 ASP A C 1
ATOM 802 O O . ASP A 1 103 ? 3.820 10.070 -2.616 1.00 73.69 103 ASP A O 1
ATOM 806 N N . PHE A 1 104 ? 5.018 9.080 -0.991 1.00 75.88 104 PHE A N 1
ATOM 807 C CA . PHE A 1 104 ? 5.099 7.782 -1.654 1.00 75.88 104 PHE A CA 1
ATOM 808 C C . PHE A 1 104 ? 3.740 7.072 -1.671 1.00 75.88 104 PHE A C 1
ATOM 810 O O . PHE A 1 104 ? 3.357 6.495 -2.692 1.00 75.88 104 PHE A O 1
ATOM 817 N N . ARG A 1 105 ? 2.958 7.145 -0.589 1.00 79.44 105 ARG A N 1
ATOM 818 C CA . ARG A 1 105 ? 1.595 6.580 -0.556 1.00 79.44 105 ARG A CA 1
ATOM 819 C C . ARG A 1 105 ? 0.675 7.261 -1.577 1.00 79.44 105 ARG A C 1
ATOM 821 O O . ARG A 1 105 ? -0.054 6.578 -2.298 1.00 79.44 105 ARG A O 1
ATOM 828 N N . ALA A 1 106 ? 0.769 8.582 -1.732 1.00 82.38 106 ALA A N 1
ATOM 829 C CA . ALA A 1 106 ? 0.041 9.321 -2.766 1.00 82.38 106 ALA A CA 1
ATOM 830 C C . ALA A 1 106 ? 0.478 8.950 -4.198 1.00 82.38 106 ALA A C 1
ATOM 832 O O . ALA A 1 106 ? -0.328 8.986 -5.132 1.00 82.38 106 ALA A O 1
ATOM 833 N N . TYR A 1 107 ? 1.748 8.590 -4.404 1.00 81.25 107 TYR A N 1
ATOM 834 C CA . TYR A 1 107 ? 2.218 8.045 -5.680 1.00 81.25 107 TYR A CA 1
ATOM 835 C C . TYR A 1 107 ? 1.565 6.692 -6.000 1.00 81.25 107 TYR A C 1
ATOM 837 O O . TYR A 1 107 ? 1.059 6.512 -7.107 1.00 81.25 107 TYR A O 1
ATOM 845 N N . VAL A 1 108 ? 1.493 5.778 -5.028 1.00 82.56 108 VAL A N 1
ATOM 846 C CA . VAL A 1 108 ? 0.861 4.457 -5.206 1.00 82.56 108 VAL A CA 1
ATOM 847 C C . VAL A 1 108 ? -0.599 4.583 -5.623 1.00 82.56 108 VAL A C 1
ATOM 849 O O . VAL A 1 108 ? -1.007 3.925 -6.577 1.00 82.56 108 VAL A O 1
ATOM 852 N N . ARG A 1 109 ? -1.370 5.459 -4.967 1.00 84.06 109 ARG A N 1
ATOM 853 C CA . ARG A 1 109 ? -2.787 5.690 -5.302 1.00 84.06 109 ARG A CA 1
ATOM 854 C C . ARG A 1 109 ? -2.956 6.133 -6.756 1.00 84.06 109 ARG A C 1
ATOM 856 O O . ARG A 1 109 ? -3.714 5.516 -7.496 1.00 84.06 109 ARG A O 1
ATOM 863 N N . ARG A 1 110 ? -2.157 7.113 -7.195 1.00 81.62 110 ARG A N 1
ATOM 864 C CA . ARG A 1 110 ? -2.155 7.598 -8.588 1.00 81.62 110 ARG A CA 1
ATOM 865 C C . ARG A 1 110 ? -1.795 6.502 -9.593 1.00 81.62 110 ARG A C 1
ATOM 867 O O . ARG A 1 110 ? -2.430 6.391 -10.637 1.00 81.62 110 ARG A O 1
ATOM 874 N N . GLN A 1 111 ? -0.785 5.685 -9.292 1.00 81.56 111 GLN A N 1
ATOM 875 C CA . GLN A 1 111 ? -0.388 4.579 -10.170 1.00 81.56 111 GLN A CA 1
ATOM 876 C C . GLN A 1 111 ? -1.431 3.458 -10.214 1.00 81.56 111 GLN A C 1
ATOM 878 O O . GLN A 1 111 ? -1.596 2.823 -11.253 1.00 81.56 111 GLN A O 1
ATOM 883 N N . TYR A 1 112 ? -2.138 3.215 -9.110 1.00 80.88 112 TYR A N 1
ATOM 884 C CA . TYR A 1 112 ? -3.190 2.206 -9.042 1.00 80.88 112 TYR A CA 1
ATOM 885 C C . TYR A 1 112 ? -4.419 2.620 -9.859 1.00 80.88 112 TYR A C 1
ATOM 887 O O . TYR A 1 112 ? -4.937 1.815 -10.630 1.00 80.88 112 TYR A O 1
ATOM 895 N N . GLU A 1 113 ? -4.832 3.885 -9.763 1.00 79.75 113 GLU A N 1
ATOM 896 C CA . GLU A 1 113 ? -5.901 4.450 -10.595 1.00 79.75 113 GLU A CA 1
ATOM 897 C C . GLU A 1 113 ? -5.547 4.397 -12.088 1.00 79.75 113 GLU A C 1
ATOM 899 O O . GLU A 1 113 ? -6.344 3.916 -12.894 1.00 79.75 113 GLU A O 1
ATOM 904 N N . ALA A 1 114 ? -4.331 4.815 -12.457 1.00 76.06 114 ALA A N 1
ATOM 905 C CA . ALA A 1 114 ? -3.861 4.770 -13.842 1.00 76.06 114 ALA A CA 1
ATOM 906 C C . ALA A 1 114 ? -3.764 3.332 -14.384 1.00 76.06 114 ALA A C 1
ATOM 908 O O . ALA A 1 114 ? -4.218 3.052 -15.489 1.00 76.06 114 ALA A O 1
ATOM 909 N N . GLY A 1 115 ? -3.237 2.394 -13.589 1.00 63.88 115 GLY A N 1
ATOM 910 C CA . GLY A 1 115 ? -3.140 0.983 -13.973 1.00 63.88 115 GLY A CA 1
ATOM 911 C C . GLY A 1 115 ? -4.495 0.276 -14.086 1.00 63.88 115 GLY A C 1
ATOM 912 O O . GLY A 1 115 ? -4.604 -0.717 -14.799 1.00 63.88 115 GLY A O 1
ATOM 913 N N . CYS A 1 116 ? -5.535 0.780 -13.416 1.00 57.50 116 CYS A N 1
ATOM 914 C CA . CYS A 1 116 ? -6.903 0.291 -13.583 1.00 57.50 116 CYS A CA 1
ATOM 915 C C . CYS A 1 116 ? -7.531 0.788 -14.899 1.00 57.50 116 CYS A C 1
ATOM 917 O O . CYS A 1 116 ? -8.324 0.065 -15.498 1.00 57.50 116 CYS A O 1
ATOM 919 N N . ALA A 1 117 ? -7.140 1.973 -15.385 1.00 51.47 117 ALA A N 1
ATOM 920 C CA . ALA A 1 117 ? -7.611 2.524 -16.658 1.00 51.47 117 ALA A CA 1
ATOM 921 C C . ALA A 1 117 ? -7.046 1.791 -17.893 1.00 51.47 117 ALA A C 1
ATOM 923 O O . ALA A 1 117 ? -7.741 1.690 -18.899 1.00 51.47 117 ALA A O 1
ATOM 924 N N . ASP A 1 118 ? -5.834 1.232 -17.809 1.00 39.72 118 ASP A N 1
ATOM 925 C CA . ASP A 1 118 ? -5.196 0.463 -18.898 1.00 39.72 118 ASP A CA 1
ATOM 926 C C . ASP A 1 118 ? -5.682 -1.002 -19.012 1.00 39.72 118 ASP A C 1
ATOM 928 O O . ASP A 1 118 ? -5.266 -1.732 -19.912 1.00 39.72 118 ASP A O 1
ATOM 932 N N . LEU A 1 119 ? -6.563 -1.456 -18.112 1.00 39.69 119 LEU A N 1
ATOM 933 C CA . LEU A 1 119 ? -7.151 -2.807 -18.119 1.00 39.69 119 LEU A CA 1
ATOM 934 C C . LEU A 1 119 ? -8.616 -2.836 -18.607 1.00 39.69 119 LEU A C 1
ATOM 936 O O . LEU A 1 119 ? -9.293 -3.852 -18.422 1.00 39.69 119 LEU A O 1
ATOM 940 N N . GLY A 1 120 ? -9.098 -1.733 -19.196 1.00 33.53 120 GLY A N 1
ATOM 941 C CA . GLY A 1 120 ? -10.441 -1.578 -19.777 1.00 33.53 120 GLY A CA 1
ATOM 942 C C . GLY A 1 120 ? -10.521 -1.917 -21.260 1.00 33.53 120 GLY A C 1
ATOM 943 O O . GLY A 1 120 ? -9.662 -1.428 -22.024 1.00 33.53 120 GLY A O 1
#

Sequence (120 aa):
MNEPETSTTDTAYANAPSIAWEISWVLRALRKYPLSHGIDREFWLRKAALLDRIALREETTLTPDAAAEAASAAGRAARQLADYDASFHGLSFRGEELAMDEDFRAYVRRQYEAGCADLG

Secondary structure (DSSP, 8-state):
------SSSSGGGTTPPPHHHHHHHHHHHHHHS-TTS---HHHHHHHHHHHHHHHHHHHHHS-HHHHHHHHHHHHHHHHHHHHHHHHHS-----TTS--SHHHHHHHHHHHHHHHHHTT-

Nearest PDB structures (foldseek):
  2yxh-assembly1_B  TM=5.343E-01  e=1.533E+00  Thermotoga maritima MSB8
  8dp5-assembly1_C  TM=4.462E-01  e=8.914E+00  Homo sapiens

Mean predicted aligned error: 10.43 Å

Foldseek 3Di:
DDDPPPPQLCPLCVVPDDLVVLVVVLVVQVVPDDPVPDRDLVSLLSLLVSLLVVLVVCVVVHDCVRSVVSLVSSLVSLVVSVVVCCVPVVPPPPVPPQPDSVSSSVVSSVVSSVVVVVVD

Solvent-accessible surface area (backbone atoms only — not comparable to full-atom values): 6970 Å² total; per-residue (Å²): 137,81,79,81,90,70,86,65,75,66,66,58,51,69,86,54,75,57,70,71,57,50,53,55,46,54,57,50,46,65,73,65,52,55,87,86,76,55,83,55,69,67,57,37,50,52,53,18,48,51,33,41,54,49,15,56,51,31,55,74,73,45,54,69,77,74,17,43,62,40,43,51,50,12,19,55,34,18,45,53,34,52,54,48,40,32,72,75,68,70,43,82,72,62,83,82,78,55,91,45,55,66,52,31,42,55,48,42,46,55,52,50,45,52,58,56,61,76,74,110

pLDDT: mean 72.34, std 15.98, range [33.53, 89.5]